Protein AF-A0AAU6E3W0-F1 (afdb_monomer)

Solvent-accessible surface area (backbone atoms only — not comparable to full-atom values): 4572 Å² total; per-residue (Å²): 141,83,88,78,91,74,83,81,79,82,82,77,83,88,85,87,82,86,75,72,95,76,59,59,71,64,63,53,48,28,52,48,51,24,54,49,46,26,51,52,35,45,74,75,67,45,52,72,69,56,18,47,53,56,19,46,52,56,27,52,52,43,52,51,53,56,72,69,48,77,82,131

Nearest PDB structures (foldseek):
  2gez-assembly1_A  TM=6.621E-01  e=9.929E+00  Lupinus luteus
  7sau-assembly1_D  TM=4.854E-01  e=7.192E+00  Schleiferia thermophila str. Yellowstone
  8ptk-assembly1_N  TM=4.280E-01  e=9.929E+00  Sus scrofa
  8ap6-assembly1_O  TM=4.492E-01  e=8.182E+00  Trypanosoma brucei brucei

Radius of gyration: 19.51 Å; Cα contacts (8 Å, |Δi|>4): 31; chains: 1; bounding box: 40×60×33 Å

Secondary structure (DSSP, 8-state):
--------------------TTS-HHHHHHHHHHHHHHHHHHHTT--HHHHHHHHHHHHHHHHHHHHHSPP-

Structure (mmCIF, N/CA/C/O backbone):
data_AF-A0AAU6E3W0-F1
#
_entry.id   AF-A0AAU6E3W0-F1
#
loop_
_atom_site.group_PDB
_atom_site.id
_atom_site.type_symbol
_atom_site.label_atom_id
_atom_site.label_alt_id
_atom_site.label_comp_id
_atom_site.label_asym_id
_atom_site.label_entity_id
_atom_site.label_seq_id
_atom_site.pdbx_PDB_ins_code
_atom_site.Cartn_x
_atom_site.Cartn_y
_atom_site.Cartn_z
_atom_site.occupancy
_atom_site.B_iso_or_equiv
_atom_site.auth_seq_id
_atom_site.auth_comp_id
_atom_site.auth_asym_id
_atom_site.auth_atom_id
_atom_site.pdbx_PDB_model_num
ATOM 1 N N . MET A 1 1 ? -20.933 -49.337 0.096 1.00 45.91 1 MET A N 1
ATOM 2 C CA . MET A 1 1 ? -20.423 -47.953 0.213 1.00 45.91 1 MET A CA 1
ATOM 3 C C . MET A 1 1 ? -19.311 -47.762 -0.815 1.00 45.91 1 MET A C 1
ATOM 5 O O . MET A 1 1 ? -18.227 -48.293 -0.622 1.00 45.91 1 MET A O 1
ATOM 9 N N . LYS A 1 2 ? -19.610 -47.139 -1.965 1.00 47.00 2 LYS A N 1
ATOM 10 C CA . LYS A 1 2 ? -18.675 -46.979 -3.097 1.00 47.00 2 LYS A CA 1
ATOM 11 C C . LYS A 1 2 ? -18.116 -45.555 -3.105 1.00 47.00 2 LYS A C 1
ATOM 13 O O . LYS A 1 2 ? -18.874 -44.597 -3.014 1.00 47.00 2 LYS A O 1
ATOM 18 N N . HIS A 1 3 ? -16.792 -45.452 -3.157 1.00 52.34 3 HIS A N 1
ATOM 19 C CA . HIS A 1 3 ? -16.032 -44.206 -3.128 1.00 52.34 3 HIS A CA 1
ATOM 20 C C . HIS A 1 3 ? -16.288 -43.362 -4.381 1.00 52.34 3 HIS A C 1
ATOM 22 O O . HIS A 1 3 ? -16.148 -43.856 -5.496 1.00 52.34 3 HIS A O 1
ATOM 28 N N . ALA A 1 4 ? -16.573 -42.075 -4.194 1.00 54.69 4 ALA A N 1
ATOM 29 C CA . ALA A 1 4 ? -16.530 -41.081 -5.258 1.00 54.69 4 ALA A CA 1
ATOM 30 C C . ALA A 1 4 ? -15.670 -39.900 -4.792 1.00 54.69 4 ALA A C 1
ATOM 32 O O . ALA A 1 4 ? -16.170 -38.881 -4.326 1.00 54.69 4 ALA A O 1
ATOM 33 N N . ARG A 1 5 ? -14.346 -40.057 -4.912 1.00 61.16 5 ARG A N 1
ATOM 34 C CA . ARG A 1 5 ? -13.418 -38.922 -4.990 1.00 61.16 5 ARG A CA 1
ATOM 35 C C . ARG A 1 5 ? -13.715 -38.209 -6.308 1.00 61.16 5 ARG A C 1
ATOM 37 O O . ARG A 1 5 ? -13.348 -38.714 -7.366 1.00 61.16 5 ARG A O 1
ATOM 44 N N . ARG A 1 6 ? -14.418 -37.079 -6.263 1.00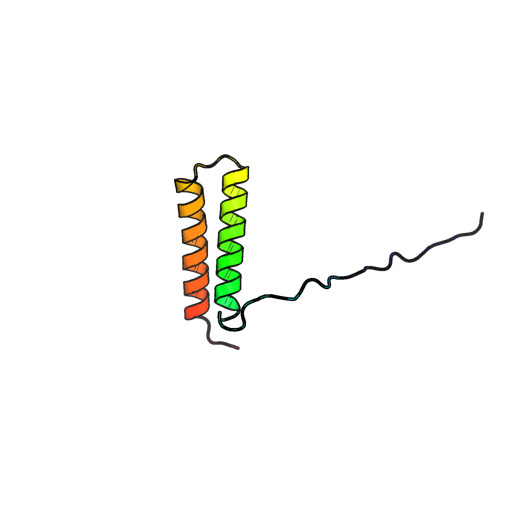 59.91 6 ARG A N 1
ATOM 45 C CA . ARG A 1 6 ? -14.572 -36.197 -7.426 1.00 59.91 6 ARG A CA 1
ATOM 46 C C . ARG A 1 6 ? -13.600 -35.033 -7.290 1.00 59.91 6 ARG A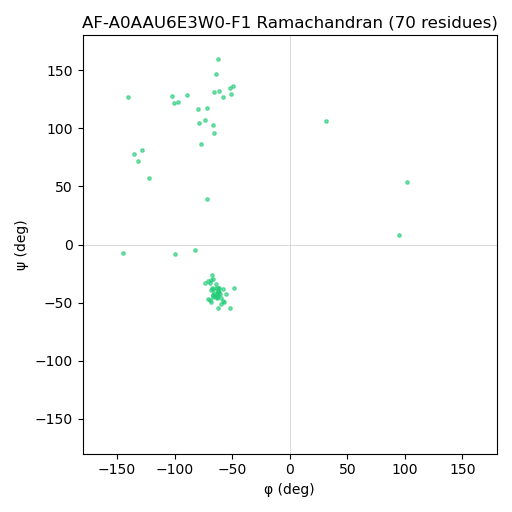 C 1
ATOM 48 O O . ARG A 1 6 ? -13.595 -34.340 -6.279 1.00 59.91 6 ARG A O 1
ATOM 55 N N . LEU A 1 7 ? -12.743 -34.924 -8.303 1.00 53.12 7 LEU A N 1
ATOM 56 C CA . LEU A 1 7 ? -11.700 -33.923 -8.473 1.00 53.12 7 LEU A CA 1
ATOM 57 C C . LEU A 1 7 ? -12.249 -32.503 -8.303 1.00 53.12 7 LEU A C 1
ATOM 59 O O . LEU A 1 7 ? -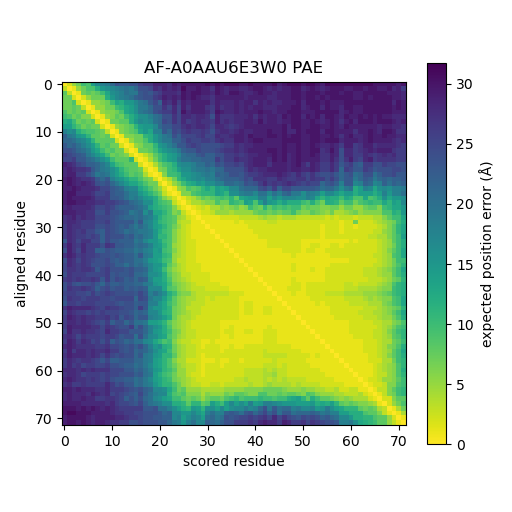13.216 -32.126 -8.963 1.00 53.12 7 LEU A O 1
ATOM 63 N N . VAL A 1 8 ? -11.580 -31.713 -7.466 1.00 56.69 8 VAL A N 1
ATOM 64 C CA . VAL A 1 8 ? -11.727 -30.257 -7.424 1.00 56.69 8 VAL A CA 1
ATOM 65 C C . VAL A 1 8 ? -10.912 -29.704 -8.590 1.00 56.69 8 VAL A C 1
ATOM 67 O O . VAL A 1 8 ? -9.684 -29.728 -8.563 1.00 56.69 8 VAL A O 1
ATOM 70 N N . ILE A 1 9 ? -11.599 -29.275 -9.649 1.00 59.38 9 ILE A N 1
ATOM 71 C CA . ILE A 1 9 ? -10.983 -28.553 -10.762 1.00 59.38 9 ILE A CA 1
ATOM 72 C C . ILE A 1 9 ? -10.681 -27.145 -10.248 1.00 59.38 9 ILE A C 1
ATOM 74 O O . ILE A 1 9 ? -11.587 -26.349 -10.009 1.00 59.38 9 ILE A O 1
ATOM 78 N N . ALA A 1 10 ? -9.398 -26.878 -10.026 1.00 54.59 10 ALA A N 1
ATOM 79 C CA . ALA A 1 10 ? -8.868 -25.551 -9.776 1.00 54.59 10 ALA A CA 1
ATOM 80 C C . ALA A 1 10 ? -9.038 -24.703 -11.046 1.00 54.59 10 ALA A C 1
ATOM 82 O O . ALA A 1 10 ? -8.224 -24.767 -11.964 1.00 54.59 10 ALA A O 1
ATOM 83 N N . SER A 1 11 ? -10.117 -23.926 -11.113 1.00 51.12 11 SER A N 1
ATOM 84 C CA . SER A 1 11 ? -10.288 -22.895 -12.136 1.00 51.12 11 SER A CA 1
ATOM 85 C C . SER A 1 11 ? -9.436 -21.683 -11.758 1.00 51.12 11 SER A C 1
ATOM 87 O O . SER A 1 11 ? -9.887 -20.772 -11.067 1.00 51.12 11 SER A O 1
ATOM 89 N N . LEU A 1 12 ? -8.168 -21.724 -12.163 1.00 52.81 12 LEU A N 1
ATOM 90 C CA . LEU A 1 12 ? -7.215 -20.624 -12.056 1.00 52.81 12 LEU A CA 1
ATOM 91 C C . LEU A 1 12 ? -7.565 -19.511 -13.057 1.00 52.81 12 LEU A C 1
ATOM 93 O O . LEU A 1 12 ? -7.563 -19.722 -14.264 1.00 52.81 12 LEU A O 1
ATOM 97 N N . ALA A 1 13 ? -7.870 -18.345 -12.488 1.00 54.06 13 ALA A N 1
ATOM 98 C CA . ALA A 1 13 ? -7.583 -16.989 -12.954 1.00 54.06 13 ALA A CA 1
ATOM 99 C C . ALA A 1 13 ? -7.528 -16.719 -14.472 1.00 54.06 13 ALA A C 1
ATOM 101 O O . ALA A 1 13 ? -6.505 -16.915 -15.121 1.00 54.06 13 ALA A O 1
ATOM 102 N N . THR A 1 14 ? -8.563 -16.056 -14.988 1.00 53.38 14 THR A N 1
ATOM 103 C CA . THR A 1 14 ? -8.439 -15.206 -16.182 1.00 53.38 14 THR A CA 1
ATOM 104 C C . THR A 1 14 ? -9.162 -13.882 -15.960 1.00 53.38 14 THR A C 1
ATOM 106 O O . THR A 1 14 ? -10.266 -13.670 -16.455 1.00 53.38 14 THR A O 1
ATOM 109 N N . VAL A 1 15 ? -8.530 -12.979 -15.209 1.00 52.81 15 VAL A N 1
ATOM 110 C CA . VAL A 1 15 ? -8.817 -11.538 -15.279 1.00 52.81 15 VAL A CA 1
ATOM 111 C C . VAL A 1 15 ? -7.474 -10.823 -15.396 1.00 52.81 15 VAL A C 1
ATOM 113 O O . VAL A 1 15 ? -6.959 -10.259 -14.443 1.00 52.81 15 VAL A O 1
ATOM 116 N N . ALA A 1 16 ? -6.855 -10.944 -16.568 1.00 54.94 16 ALA A N 1
ATOM 117 C CA . ALA A 1 16 ? -5.582 -10.310 -16.898 1.00 54.94 16 ALA A CA 1
ATOM 118 C C . ALA A 1 16 ? -5.755 -9.428 -18.136 1.00 54.94 16 ALA A C 1
ATOM 120 O O . ALA A 1 16 ? -5.121 -9.665 -19.155 1.00 54.94 16 ALA A O 1
ATOM 121 N N . TRP A 1 17 ? -6.676 -8.466 -18.096 1.00 51.03 17 TRP A N 1
ATOM 122 C CA . TRP A 1 17 ? -6.825 -7.501 -19.184 1.00 51.03 17 TRP A CA 1
ATOM 123 C C . TRP A 1 17 ? -7.111 -6.117 -18.609 1.00 51.03 17 TRP A C 1
ATOM 125 O O . TRP A 1 17 ? -8.063 -5.962 -17.850 1.00 51.03 17 TRP A O 1
ATOM 135 N N . L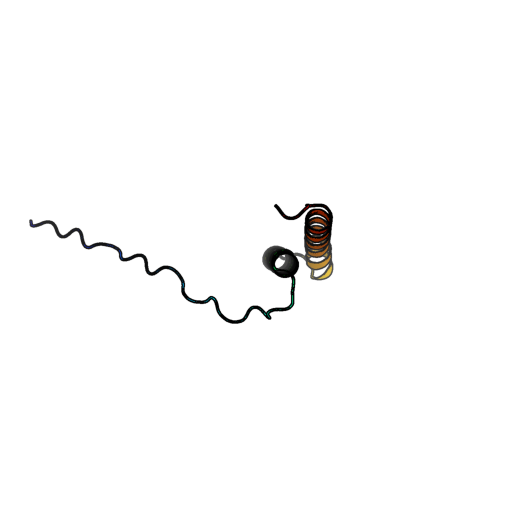EU A 1 18 ? -6.292 -5.150 -19.050 1.00 47.00 18 LEU A N 1
ATOM 136 C CA . LEU A 1 18 ? -6.275 -3.703 -18.761 1.00 47.00 18 LEU A CA 1
ATOM 137 C C . LEU A 1 18 ? -5.220 -3.235 -17.740 1.00 47.00 18 LEU A C 1
ATOM 139 O O . LEU A 1 18 ? -5.531 -2.498 -16.811 1.00 47.00 18 LEU A O 1
ATOM 143 N N . ILE A 1 19 ? -3.947 -3.579 -17.968 1.00 53.50 19 ILE A N 1
ATOM 144 C CA . ILE A 1 19 ? -2.833 -2.729 -17.514 1.00 53.50 19 ILE A CA 1
ATOM 145 C C . ILE A 1 19 ? -2.422 -1.871 -18.723 1.00 53.50 19 ILE A C 1
ATOM 147 O O . ILE A 1 19 ? -2.142 -2.439 -19.783 1.00 53.50 19 ILE A O 1
ATOM 151 N N . PRO A 1 20 ? -2.435 -0.529 -18.636 1.00 46.56 20 PRO A N 1
ATOM 152 C CA . PRO A 1 20 ? -1.978 0.333 -19.721 1.00 46.56 20 PRO A CA 1
ATOM 153 C C . PRO A 1 20 ? -0.523 -0.004 -20.066 1.00 46.56 20 PRO A C 1
ATOM 155 O O . PRO A 1 20 ? 0.342 0.000 -19.194 1.00 46.56 20 PRO A O 1
ATOM 158 N N . ALA A 1 21 ? -0.251 -0.282 -21.342 1.00 51.38 21 ALA A N 1
ATOM 159 C CA . ALA A 1 21 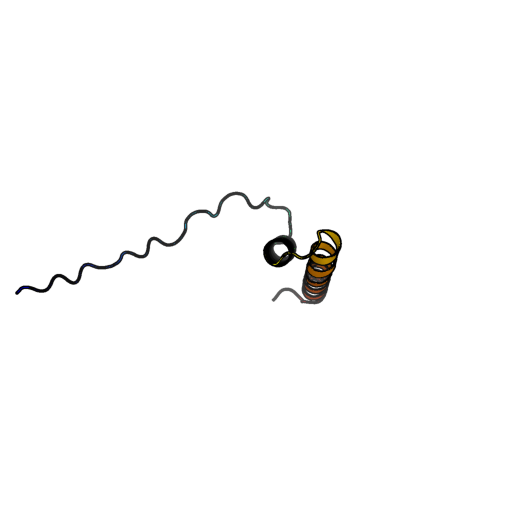? 1.043 -0.723 -21.871 1.00 51.38 21 ALA A CA 1
ATOM 160 C C . ALA A 1 21 ? 2.132 0.378 -21.899 1.00 51.38 21 ALA A C 1
ATOM 162 O O . ALA A 1 21 ? 2.880 0.491 -22.867 1.00 51.38 21 ALA A O 1
ATOM 163 N N . GLY A 1 22 ? 2.204 1.226 -20.872 1.00 48.03 22 GLY A N 1
ATOM 164 C CA . GLY A 1 22 ? 3.124 2.367 -20.824 1.00 48.03 22 GLY A CA 1
ATOM 165 C C . GLY A 1 22 ? 3.692 2.698 -19.446 1.00 48.03 22 GLY A C 1
ATOM 166 O O . GLY A 1 22 ? 4.582 3.538 -19.356 1.00 48.03 22 GLY A O 1
ATOM 167 N N . THR A 1 23 ? 3.230 2.050 -18.376 1.00 50.94 23 THR A N 1
ATOM 168 C CA . THR A 1 23 ? 3.927 2.096 -17.086 1.00 50.94 23 THR A CA 1
ATOM 169 C C . THR A 1 23 ? 4.933 0.951 -17.043 1.00 50.94 23 THR A C 1
ATOM 171 O O . THR A 1 23 ? 4.517 -0.182 -17.300 1.00 50.94 23 THR A O 1
ATOM 174 N N . PRO A 1 24 ? 6.221 1.189 -16.721 1.00 57.06 24 PRO A N 1
ATOM 175 C CA . PRO A 1 24 ? 7.134 0.083 -16.449 1.00 57.06 24 PRO A CA 1
ATOM 176 C C . PRO A 1 24 ? 6.472 -0.821 -15.404 1.00 57.06 24 PRO A C 1
ATOM 178 O O . PRO A 1 24 ? 5.879 -0.305 -14.453 1.00 57.06 24 PRO A O 1
ATOM 181 N N . ALA A 1 25 ? 6.498 -2.141 -15.618 1.00 59.19 25 ALA A N 1
ATOM 182 C CA . ALA A 1 25 ? 5.754 -3.106 -14.801 1.00 59.19 25 ALA A CA 1
ATOM 183 C C . ALA A 1 25 ? 5.960 -2.856 -13.294 1.00 59.19 25 ALA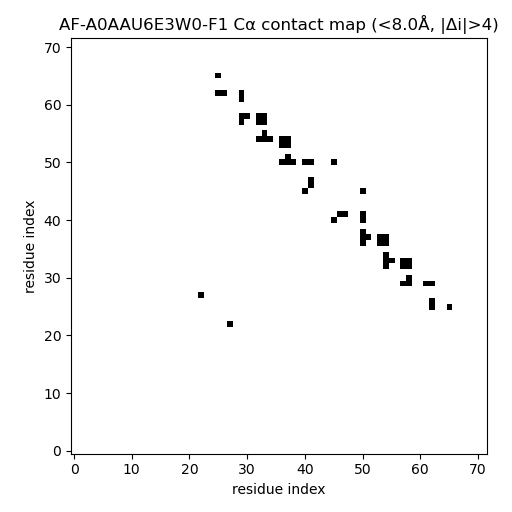 A C 1
ATOM 185 O O . ALA A 1 25 ? 4.999 -2.844 -12.529 1.00 59.19 25 ALA A O 1
ATOM 186 N N . HIS A 1 26 ? 7.172 -2.468 -12.901 1.00 61.97 26 HIS A N 1
ATOM 187 C CA . HIS A 1 26 ? 7.516 -2.135 -11.521 1.00 61.97 26 HIS A CA 1
ATOM 188 C C . HIS A 1 26 ? 6.882 -0.846 -10.974 1.00 61.97 26 HIS A C 1
ATOM 190 O O .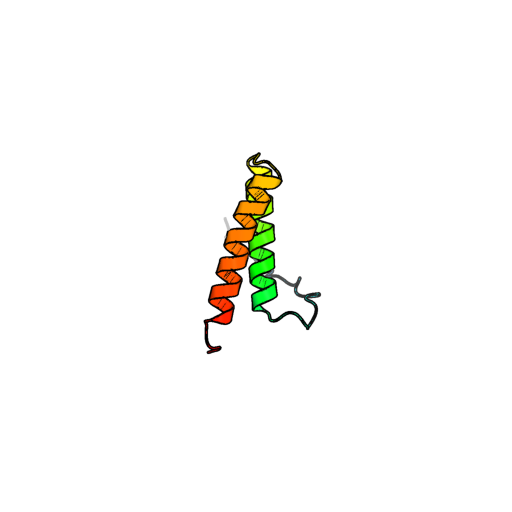 HIS A 1 26 ? 6.497 -0.807 -9.811 1.00 61.97 26 HIS A O 1
ATOM 196 N N . ALA A 1 27 ? 6.660 0.196 -11.786 1.00 66.88 27 ALA A N 1
ATOM 197 C CA . ALA A 1 27 ? 5.892 1.362 -11.327 1.00 66.88 27 ALA A CA 1
ATOM 198 C C . ALA A 1 27 ? 4.422 1.000 -11.061 1.00 66.88 27 ALA A C 1
ATOM 200 O O . ALA A 1 27 ? 3.779 1.596 -10.195 1.00 66.88 27 ALA A O 1
ATOM 201 N N . SER A 1 28 ? 3.893 0.008 -11.788 1.00 79.50 28 SER A N 1
ATOM 202 C CA . SER A 1 28 ? 2.546 -0.504 -11.539 1.00 79.50 28 SER A CA 1
ATOM 203 C C . SER A 1 28 ? 2.468 -1.360 -10.269 1.00 79.50 28 SER A C 1
ATOM 205 O O . SER A 1 28 ? 1.462 -1.283 -9.570 1.00 79.50 28 SER A O 1
ATOM 207 N N . GLU A 1 29 ? 3.531 -2.094 -9.925 1.00 86.56 29 GLU A N 1
ATOM 208 C CA . GLU A 1 29 ? 3.643 -2.871 -8.679 1.00 86.56 29 GLU A CA 1
ATOM 209 C C . GLU A 1 29 ? 3.742 -1.951 -7.454 1.00 86.56 29 GLU A C 1
ATOM 211 O O . GLU A 1 29 ? 2.919 -2.063 -6.547 1.00 86.56 29 GLU A O 1
ATOM 216 N N . CYS A 1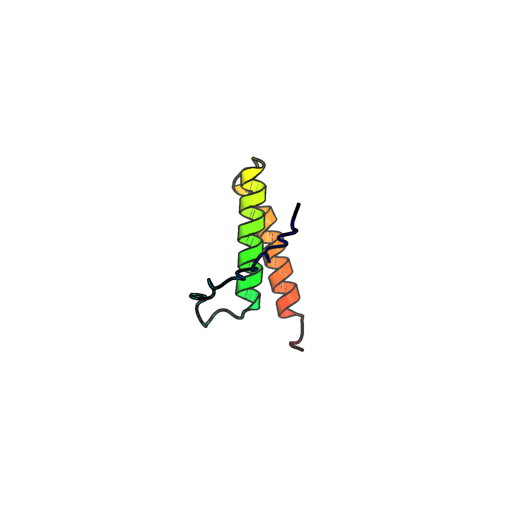 30 ? 4.625 -0.944 -7.474 1.00 90.19 30 CYS A N 1
ATOM 217 C CA . CYS A 1 30 ? 4.738 0.012 -6.366 1.00 90.19 30 CYS A CA 1
ATOM 218 C C . CYS A 1 30 ? 3.413 0.743 -6.088 1.00 90.19 30 CYS A C 1
ATOM 220 O O . CYS A 1 30 ? 3.047 0.992 -4.938 1.00 90.19 30 CYS A O 1
ATOM 222 N N . TYR A 1 31 ? 2.660 1.085 -7.139 1.00 90.56 31 TYR A N 1
ATOM 223 C CA . TYR A 1 31 ? 1.350 1.720 -6.986 1.00 90.56 31 TYR A CA 1
ATOM 224 C C . TYR A 1 31 ? 0.276 0.764 -6.432 1.00 90.56 31 TYR A C 1
ATOM 226 O O . TYR A 1 31 ? -0.638 1.197 -5.721 1.00 90.56 31 TYR A O 1
ATOM 234 N N . GLN A 1 32 ? 0.362 -0.535 -6.730 1.00 91.88 32 GLN A N 1
ATOM 235 C CA . GLN A 1 32 ? -0.517 -1.538 -6.122 1.00 91.88 32 GLN A CA 1
ATOM 236 C C . GLN A 1 32 ? -0.241 -1.674 -4.623 1.00 91.88 32 GLN A C 1
ATOM 238 O O . GLN A 1 32 ? -1.198 -1.661 -3.845 1.00 91.88 32 GLN A O 1
ATOM 243 N N . ASP A 1 33 ? 1.030 -1.702 -4.220 1.00 91.69 33 ASP A N 1
ATOM 244 C CA . ASP A 1 33 ? 1.430 -1.758 -2.809 1.00 91.69 33 ASP A CA 1
ATOM 245 C C . ASP A 1 33 ? 0.980 -0.511 -2.042 1.00 91.69 33 ASP A C 1
ATOM 247 O O . ASP A 1 33 ? 0.392 -0.623 -0.963 1.00 91.69 33 ASP A O 1
ATOM 251 N N . PHE A 1 34 ? 1.141 0.674 -2.642 1.00 95.25 34 PHE A N 1
ATOM 252 C CA . PHE A 1 34 ? 0.588 1.922 -2.109 1.00 95.25 34 PHE A CA 1
ATOM 253 C C . PHE A 1 34 ? -0.915 1.791 -1.819 1.00 95.25 34 PHE A C 1
ATOM 255 O O . PHE A 1 34 ? -1.373 2.033 -0.700 1.00 95.25 34 PHE A O 1
ATOM 262 N N . ASN A 1 35 ? -1.696 1.381 -2.824 1.00 96.12 35 ASN A N 1
ATOM 263 C CA . ASN A 1 35 ? -3.146 1.264 -2.688 1.00 96.12 35 ASN A CA 1
ATOM 264 C C . ASN A 1 35 ? -3.540 0.200 -1.662 1.00 96.12 35 ASN A C 1
ATOM 266 O O . ASN A 1 35 ? -4.519 0.383 -0.933 1.00 96.12 35 ASN A O 1
ATOM 270 N N . HIS A 1 36 ? -2.807 -0.911 -1.600 1.00 96.44 36 HIS A N 1
ATOM 271 C CA . HIS A 1 36 ? -3.039 -1.953 -0.612 1.00 96.44 36 HIS A CA 1
ATOM 272 C C . HIS A 1 36 ? -2.830 -1.415 0.807 1.00 96.44 36 HIS A C 1
ATOM 274 O O . HIS A 1 36 ? -3.764 -1.452 1.614 1.00 96.44 36 HIS A O 1
ATOM 280 N N . ASN A 1 37 ? -1.659 -0.837 1.083 1.00 96.00 37 ASN A N 1
ATOM 281 C CA . ASN A 1 37 ? -1.293 -0.333 2.407 1.00 96.00 37 ASN A CA 1
ATOM 282 C C . ASN A 1 37 ? -2.227 0.785 2.865 1.00 96.00 37 ASN A C 1
ATOM 284 O O . ASN A 1 37 ? -2.730 0.753 3.990 1.00 96.00 37 ASN A O 1
ATOM 288 N N . TYR A 1 38 ? -2.547 1.718 1.967 1.00 97.50 38 TYR A N 1
ATOM 289 C CA . TYR A 1 38 ? -3.507 2.777 2.248 1.00 97.50 38 TYR A CA 1
ATOM 290 C C . TYR A 1 38 ? -4.868 2.204 2.673 1.00 97.50 38 TYR A C 1
ATOM 292 O O . TYR A 1 38 ? -5.410 2.590 3.710 1.00 97.50 38 TYR A O 1
ATOM 300 N N . ASN A 1 39 ? -5.420 1.248 1.919 1.00 97.25 39 ASN A N 1
ATOM 301 C CA . ASN A 1 39 ? -6.729 0.670 2.232 1.00 97.25 39 ASN A CA 1
ATOM 302 C C . ASN A 1 39 ? -6.715 -0.154 3.527 1.00 97.25 39 ASN A C 1
ATOM 304 O O . ASN A 1 39 ? -7.671 -0.079 4.305 1.00 97.25 39 ASN A O 1
ATOM 308 N N . VAL A 1 40 ? -5.635 -0.893 3.793 1.00 97.50 40 VAL A N 1
ATOM 309 C CA . VAL A 1 40 ? -5.447 -1.624 5.053 1.00 97.50 40 VAL A CA 1
ATOM 310 C C . VAL A 1 40 ? -5.454 -0.655 6.237 1.00 97.50 40 VAL A C 1
ATOM 312 O O . VAL A 1 40 ? -6.262 -0.831 7.151 1.00 97.50 40 VAL A O 1
ATOM 315 N N . LEU A 1 41 ? -4.657 0.415 6.199 1.00 97.50 41 LEU A N 1
ATOM 316 C CA . LEU A 1 41 ? -4.611 1.422 7.267 1.00 97.50 41 LEU A CA 1
ATOM 317 C C . LEU A 1 41 ? -5.962 2.131 7.444 1.00 97.50 41 LEU A C 1
ATOM 319 O O . LEU A 1 41 ? -6.441 2.302 8.569 1.00 97.50 41 LEU A O 1
ATOM 323 N N . ARG A 1 42 ? -6.653 2.466 6.349 1.00 97.88 42 ARG A N 1
ATOM 324 C CA . ARG A 1 42 ? -8.011 3.032 6.421 1.00 97.88 42 ARG A CA 1
ATOM 325 C C . ARG A 1 42 ? -9.002 2.067 7.077 1.00 97.88 42 ARG A C 1
ATOM 327 O O . ARG A 1 42 ? -9.798 2.507 7.904 1.00 97.88 42 ARG A O 1
ATOM 334 N N . SER A 1 43 ? -8.926 0.770 6.774 1.00 97.62 43 SER A N 1
ATOM 335 C CA . SER A 1 43 ? -9.783 -0.255 7.395 1.00 97.62 43 SER A CA 1
ATOM 336 C C . SER A 1 43 ? -9.508 -0.469 8.888 1.00 97.62 43 SER A C 1
ATOM 338 O O . SER A 1 43 ? -10.412 -0.848 9.628 1.00 97.62 43 SER A O 1
ATOM 340 N N . GLN A 1 44 ? -8.288 -0.173 9.343 1.00 97.56 44 GLN A N 1
ATOM 341 C CA . GLN A 1 44 ? -7.895 -0.224 10.755 1.00 97.56 44 GLN A CA 1
ATOM 342 C C . GLN A 1 44 ? -8.286 1.048 11.530 1.00 97.56 44 GLN A C 1
ATOM 344 O O . GLN A 1 44 ? -8.128 1.101 12.747 1.00 97.56 44 GLN A O 1
ATOM 349 N N . GLY A 1 45 ? -8.825 2.064 10.846 1.00 97.69 45 GLY A N 1
ATOM 350 C CA . GLY A 1 45 ? -9.331 3.294 11.459 1.00 97.69 45 GLY A CA 1
ATOM 351 C C . GLY A 1 45 ? -8.341 4.460 11.496 1.00 97.69 45 GLY A C 1
ATOM 352 O O . GLY A 1 45 ? -8.655 5.491 12.090 1.00 97.69 45 GLY A O 1
ATOM 353 N N . TYR A 1 46 ? -7.180 4.348 10.842 1.00 97.31 46 TYR A N 1
ATOM 354 C CA . TYR A 1 46 ? -6.231 5.459 10.722 1.00 97.31 46 TYR A CA 1
ATOM 355 C C . TYR A 1 46 ? -6.831 6.613 9.913 1.00 97.31 46 TYR A C 1
ATOM 357 O O . TYR A 1 46 ? -7.608 6.388 8.979 1.00 97.31 46 TYR A O 1
ATOM 365 N N . SER A 1 47 ? -6.470 7.859 10.246 1.00 98.12 47 SER A N 1
ATOM 366 C CA . SER A 1 47 ? -6.904 9.032 9.477 1.00 98.12 47 SER A CA 1
ATOM 367 C C . SER A 1 47 ? -6.373 8.973 8.041 1.00 98.12 47 SER A C 1
ATOM 369 O O . SER A 1 47 ? -5.406 8.271 7.747 1.00 98.12 47 SER A O 1
ATOM 371 N N . HIS A 1 48 ? -7.008 9.717 7.133 1.00 96.94 48 HIS A N 1
ATOM 372 C CA . HIS A 1 48 ? -6.541 9.811 5.748 1.00 96.94 48 HIS A CA 1
ATOM 373 C C . HIS A 1 48 ? -5.082 10.269 5.662 1.00 96.94 48 HIS A C 1
ATOM 375 O O . HIS A 1 48 ? -4.322 9.695 4.895 1.00 96.94 48 HIS A O 1
ATOM 381 N N . GLU A 1 49 ? -4.695 11.258 6.466 1.00 97.56 49 GLU A N 1
ATOM 382 C CA . GLU A 1 49 ? -3.345 11.830 6.480 1.00 97.56 49 GLU A CA 1
ATOM 383 C C . GLU A 1 49 ? -2.299 10.796 6.900 1.00 97.56 49 GLU A C 1
ATOM 385 O O . GLU A 1 49 ? -1.290 10.641 6.219 1.00 97.56 49 GLU A O 1
ATOM 390 N N . VAL A 1 50 ? -2.569 10.040 7.972 1.00 96.38 50 VAL A N 1
ATOM 391 C CA . VAL A 1 50 ? -1.639 9.012 8.458 1.00 96.38 50 VAL A CA 1
ATOM 392 C C . VAL A 1 50 ? -1.563 7.847 7.476 1.00 96.38 50 VAL A C 1
ATOM 394 O O . VAL A 1 50 ? -0.472 7.459 7.076 1.00 96.38 50 VAL A O 1
ATOM 397 N N . ALA A 1 51 ? -2.710 7.337 7.017 1.00 97.25 51 ALA A N 1
ATOM 398 C CA . ALA A 1 51 ? -2.745 6.230 6.062 1.00 97.25 51 ALA A CA 1
ATOM 399 C C . ALA A 1 51 ? -2.056 6.580 4.733 1.00 97.25 51 ALA A C 1
ATOM 401 O O . ALA A 1 51 ? -1.407 5.729 4.130 1.00 97.25 51 ALA A O 1
ATOM 402 N N . PHE A 1 52 ? -2.206 7.823 4.269 1.00 96.75 52 PHE A N 1
ATOM 403 C CA . PHE A 1 52 ? -1.555 8.302 3.055 1.00 96.75 52 PHE A CA 1
ATOM 404 C C . PHE A 1 52 ? -0.048 8.470 3.252 1.00 96.75 52 PHE A C 1
ATOM 406 O O . PHE A 1 52 ? 0.712 8.004 2.411 1.00 96.75 52 PHE A O 1
ATOM 413 N N . SER A 1 53 ? 0.380 9.104 4.350 1.00 97.56 53 SER A N 1
ATOM 414 C CA . SER A 1 53 ? 1.801 9.307 4.646 1.00 97.56 53 SER A CA 1
ATOM 415 C C . SER A 1 53 ? 2.548 7.978 4.753 1.00 97.56 53 SER A C 1
ATOM 417 O O . SER A 1 53 ? 3.601 7.829 4.142 1.00 97.56 53 SER A O 1
ATOM 419 N N . ASP A 1 54 ? 1.990 6.999 5.468 1.00 95.31 54 ASP A N 1
ATOM 420 C CA . ASP A 1 54 ? 2.617 5.682 5.625 1.00 95.31 54 ASP A CA 1
ATOM 421 C C . ASP A 1 54 ? 2.671 4.915 4.298 1.00 95.31 54 ASP A C 1
ATOM 423 O O . ASP A 1 54 ? 3.712 4.371 3.935 1.00 95.31 54 ASP A O 1
ATOM 427 N N . ALA A 1 55 ? 1.575 4.905 3.531 1.00 95.94 55 ALA A N 1
ATOM 428 C CA . ALA A 1 55 ? 1.558 4.247 2.226 1.00 95.94 55 ALA A CA 1
ATOM 429 C C . ALA A 1 55 ? 2.529 4.906 1.231 1.00 95.94 55 ALA A C 1
ATOM 431 O O . ALA A 1 55 ? 3.128 4.213 0.405 1.00 95.94 55 ALA A O 1
ATOM 432 N N . LEU A 1 56 ? 2.702 6.231 1.310 1.00 95.31 56 LEU A N 1
ATOM 433 C CA . LEU A 1 56 ? 3.624 6.979 0.458 1.00 95.31 56 LEU A CA 1
ATOM 434 C C . LEU A 1 56 ? 5.087 6.612 0.736 1.00 95.31 56 LEU A C 1
ATOM 436 O O . LEU A 1 56 ? 5.845 6.464 -0.217 1.00 95.31 56 LEU A O 1
ATOM 440 N N . ILE A 1 57 ? 5.465 6.390 1.999 1.00 94.69 57 ILE A N 1
ATOM 441 C CA . ILE A 1 57 ? 6.820 5.932 2.351 1.00 94.69 57 ILE A CA 1
ATOM 442 C C . ILE A 1 57 ? 7.126 4.603 1.649 1.00 94.69 57 ILE A C 1
ATOM 444 O O . ILE A 1 57 ? 8.141 4.487 0.967 1.00 94.69 57 ILE A O 1
ATOM 448 N N . THR A 1 58 ? 6.214 3.625 1.725 1.00 90.75 58 THR A N 1
ATOM 449 C CA . THR A 1 58 ? 6.411 2.328 1.052 1.00 90.75 58 THR A CA 1
ATOM 450 C C . THR A 1 58 ? 6.509 2.471 -0.470 1.00 90.75 58 THR A C 1
ATOM 452 O O . THR A 1 58 ? 7.292 1.779 -1.120 1.00 90.75 58 THR A O 1
ATOM 455 N N . TYR A 1 59 ? 5.731 3.383 -1.058 1.00 91.19 59 TYR A N 1
ATOM 456 C CA . TYR A 1 59 ? 5.794 3.669 -2.491 1.00 91.19 59 TYR A CA 1
ATOM 457 C C . TYR A 1 59 ? 7.158 4.232 -2.910 1.00 91.19 59 TYR A C 1
ATOM 459 O O . TYR A 1 59 ? 7.728 3.794 -3.912 1.00 91.19 59 TYR A O 1
ATOM 467 N N . GLU A 1 60 ? 7.691 5.186 -2.146 1.00 92.06 60 GLU A N 1
ATOM 468 C CA . GLU A 1 60 ? 8.997 5.793 -2.409 1.00 92.06 60 GLU A CA 1
ATOM 469 C C . GLU A 1 60 ? 10.135 4.778 -2.255 1.00 92.06 60 GLU A C 1
ATOM 471 O O . GLU A 1 60 ? 11.004 4.707 -3.126 1.00 92.06 60 GLU A O 1
ATOM 476 N N . GLU A 1 61 ? 10.091 3.929 -1.225 1.00 90.06 61 GLU A N 1
ATOM 477 C CA . GLU A 1 61 ? 11.052 2.833 -1.030 1.00 90.06 61 GLU A CA 1
ATOM 478 C C . GLU A 1 61 ? 11.035 1.832 -2.197 1.00 90.06 61 GLU A C 1
ATOM 480 O O . GLU A 1 61 ? 12.090 1.411 -2.690 1.00 90.06 61 GLU A O 1
ATOM 485 N N . CYS A 1 62 ? 9.842 1.482 -2.686 1.00 89.06 62 CYS A N 1
ATOM 486 C CA . CYS A 1 62 ? 9.679 0.596 -3.836 1.00 89.06 62 CYS A CA 1
ATOM 487 C C . CYS A 1 62 ? 10.253 1.218 -5.117 1.00 89.06 62 CYS A C 1
ATOM 489 O O . CYS A 1 62 ? 11.008 0.566 -5.849 1.00 89.06 62 CYS A O 1
ATOM 491 N N . LEU A 1 63 ? 9.964 2.499 -5.372 1.00 86.25 63 LEU A N 1
ATOM 492 C CA . LEU A 1 63 ? 10.533 3.217 -6.512 1.00 86.25 63 LEU A CA 1
ATOM 493 C C . LEU A 1 63 ? 12.056 3.309 -6.431 1.00 86.25 63 LEU A C 1
ATOM 495 O O . LEU A 1 63 ? 12.727 3.145 -7.450 1.00 86.25 63 LEU A O 1
ATOM 499 N N . GLU A 1 64 ? 12.606 3.565 -5.248 1.00 86.00 64 GLU A N 1
ATOM 500 C CA . GLU A 1 64 ? 14.049 3.695 -5.062 1.00 86.00 64 GLU A CA 1
ATOM 501 C C . GLU A 1 64 ? 14.765 2.361 -5.293 1.00 86.00 64 GLU A C 1
ATOM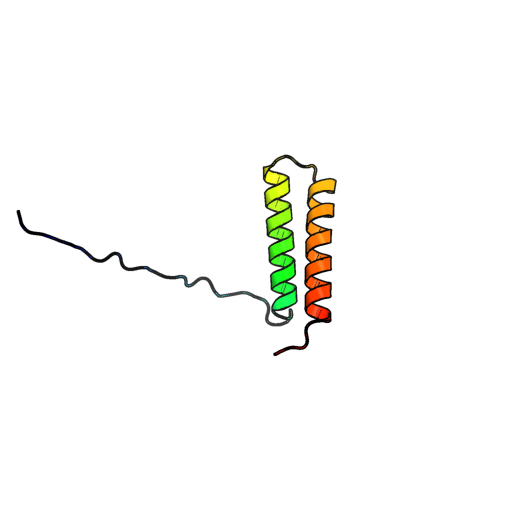 503 O O . GLU A 1 64 ? 15.751 2.307 -6.031 1.00 86.00 64 GLU A O 1
ATOM 508 N N . THR A 1 65 ? 14.211 1.269 -4.765 1.00 80.75 65 THR A N 1
ATOM 509 C CA . THR A 1 65 ? 14.713 -0.096 -4.996 1.00 80.75 65 THR A CA 1
ATOM 510 C C . THR A 1 65 ? 14.644 -0.479 -6.475 1.00 80.75 65 THR A C 1
ATOM 512 O O . THR A 1 65 ? 15.571 -1.091 -7.009 1.00 80.75 65 THR A O 1
ATOM 515 N N . THR A 1 66 ? 13.574 -0.071 -7.158 1.00 70.94 66 THR A N 1
ATOM 516 C CA . THR A 1 66 ? 13.385 -0.313 -8.594 1.00 70.94 66 THR A CA 1
ATOM 517 C C . THR A 1 66 ? 14.371 0.490 -9.440 1.00 70.94 66 THR A C 1
ATOM 519 O O . THR A 1 66 ? 14.895 -0.019 -10.424 1.00 70.94 66 THR A O 1
ATOM 522 N N . ARG A 1 67 ? 14.660 1.743 -9.070 1.00 70.38 67 ARG A N 1
ATOM 523 C CA . ARG A 1 67 ? 15.629 2.591 -9.787 1.00 70.38 67 ARG A CA 1
ATOM 524 C C . ARG A 1 67 ? 17.067 2.101 -9.649 1.00 70.38 67 ARG A C 1
ATOM 526 O O . ARG A 1 67 ? 17.867 2.337 -10.550 1.00 70.38 67 ARG A O 1
ATOM 533 N N . HIS A 1 68 ? 17.388 1.460 -8.528 1.00 63.09 68 HIS A N 1
ATOM 534 C CA . HIS A 1 68 ? 18.738 0.994 -8.210 1.00 63.09 68 HIS A CA 1
ATOM 535 C C . HIS A 1 68 ? 18.960 -0.498 -8.491 1.00 63.09 68 HIS A C 1
ATOM 537 O O . HIS A 1 68 ? 20.104 -0.950 -8.434 1.00 63.09 68 HIS A O 1
ATOM 543 N N . SER A 1 69 ? 17.913 -1.259 -8.826 1.00 52.31 69 SER A N 1
ATOM 544 C CA . SER A 1 69 ? 18.065 -2.623 -9.337 1.00 52.31 69 SER A CA 1
ATOM 545 C C . SER A 1 69 ? 18.429 -2.583 -10.820 1.00 52.31 69 SER A C 1
ATOM 547 O O . SER A 1 69 ? 17.616 -2.120 -11.620 1.00 52.31 69 SER A O 1
ATOM 549 N N . PRO A 1 70 ? 19.615 -3.072 -11.227 1.00 48.88 70 PRO A N 1
ATOM 550 C CA . PRO A 1 70 ? 19.830 -3.388 -12.630 1.00 48.88 70 PRO A CA 1
ATOM 551 C C . PRO A 1 70 ? 18.821 -4.474 -13.025 1.00 48.88 70 PRO A C 1
ATOM 553 O O . PRO A 1 70 ? 18.653 -5.450 -12.291 1.00 48.88 70 PRO A O 1
ATOM 556 N N . GLU A 1 71 ? 18.127 -4.291 -14.152 1.00 54.69 71 GLU A N 1
ATOM 557 C CA . GLU A 1 71 ? 17.337 -5.367 -14.761 1.00 54.69 71 GLU A CA 1
ATOM 558 C C . GLU A 1 71 ? 18.203 -6.644 -14.865 1.00 54.69 71 GLU A C 1
ATOM 560 O O . GLU A 1 71 ? 19.388 -6.532 -15.206 1.00 54.69 71 GLU A O 1
ATOM 565 N N . PRO A 1 72 ? 17.664 -7.833 -14.531 1.00 52.59 72 PRO A N 1
ATOM 566 C CA . PRO A 1 72 ? 18.372 -9.103 -14.691 1.00 52.59 72 PRO A CA 1
ATOM 567 C C . PRO A 1 72 ? 18.622 -9.482 -16.158 1.00 52.59 72 PRO A C 1
ATOM 569 O O . PRO A 1 72 ? 17.781 -9.148 -17.024 1.00 52.59 72 PRO A O 1
#

pLDDT: mean 75.42, std 20.08, range [45.91, 98.12]

Foldseek 3Di:
DDDDPDDDPPPDDDPPDDDPPPDDVQLVVLVVQLVVQLVVCVVVPHDNVVSNVVSVVSSVVSVVCVVPDDDD

Sequence (72 aa):
MKHARRLVIASLATVAWLIPAGTPAHASECYQDFNHNYNVLRSQGYSHEVAFSDALITYEECLETTRHSPEP

Mean predicted aligned error: 14.4 Å